Protein AF-A0A1X7MU88-F1 (afdb_monomer)

Sequence (56 aa):
MMLLPFVLIGYLVYVGINRKHSVEHSKPLEIAKVRLAKGELSFEEFEQIKKNILEE

pLDDT: mean 78.29, std 13.39, range [48.28, 90.81]

Solvent-accessible surface area (backbone atoms only — not comparable to full-atom values): 3380 Å² total; per-residue (Å²): 136,78,59,62,64,58,53,51,50,51,50,53,49,52,58,59,57,65,66,58,82,49,68,81,68,34,62,69,51,50,53,46,51,53,34,40,76,70,63,78,40,53,74,66,59,44,52,52,52,50,4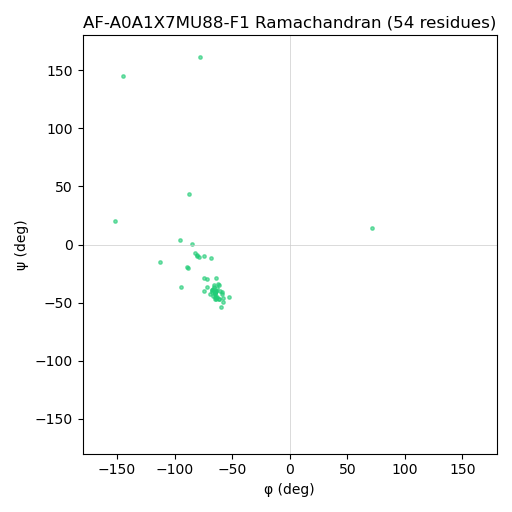8,59,68,72,75,110

Structure (mmCIF, N/CA/C/O backbone):
data_AF-A0A1X7MU88-F1
#
_entry.id   AF-A0A1X7MU88-F1
#
loop_
_atom_site.group_PDB
_atom_site.id
_atom_site.type_symbol
_atom_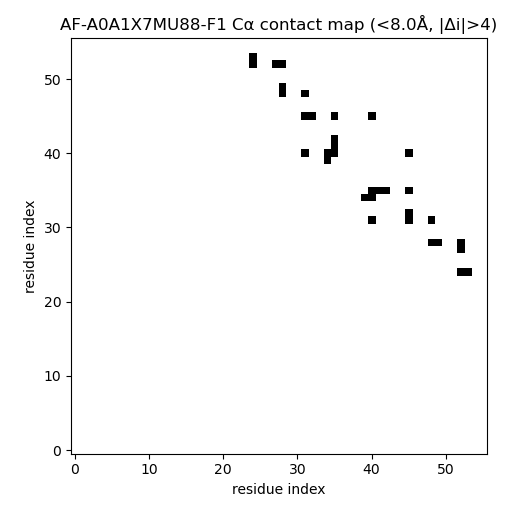site.label_atom_id
_atom_site.label_alt_id
_atom_site.label_comp_id
_atom_site.label_asym_id
_atom_site.label_entity_id
_atom_site.label_seq_id
_atom_site.pdbx_PDB_ins_code
_atom_site.Cartn_x
_atom_site.Cartn_y
_atom_site.Cartn_z
_atom_site.occupancy
_atom_site.B_iso_or_equiv
_atom_site.auth_seq_id
_atom_site.auth_comp_id
_atom_site.auth_asym_id
_atom_site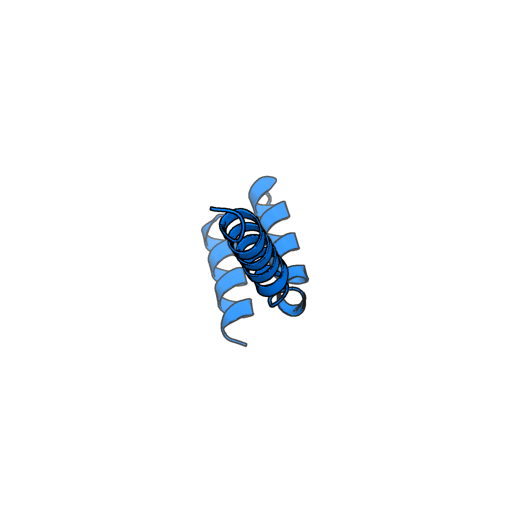.auth_atom_id
_atom_site.pdbx_PDB_model_num
ATOM 1 N N . MET A 1 1 ? 11.801 20.970 -30.150 1.00 68.12 1 MET A N 1
ATOM 2 C CA . MET A 1 1 ? 10.515 20.273 -29.902 1.00 68.12 1 MET A CA 1
ATOM 3 C C . MET A 1 1 ? 10.569 18.747 -30.103 1.00 68.12 1 MET A C 1
ATOM 5 O O . MET A 1 1 ? 9.517 18.139 -30.188 1.00 68.12 1 MET A O 1
ATOM 9 N N . MET A 1 2 ? 11.746 18.094 -30.103 1.00 72.50 2 MET A N 1
ATOM 10 C CA . MET A 1 2 ? 11.843 16.627 -30.287 1.00 72.50 2 MET A CA 1
ATOM 11 C C . MET A 1 2 ? 12.331 15.866 -29.038 1.00 72.50 2 MET A C 1
ATOM 13 O O . MET A 1 2 ? 12.147 14.661 -28.946 1.00 72.50 2 MET A O 1
ATOM 17 N N . LEU A 1 3 ? 12.901 16.568 -28.047 1.00 81.19 3 LEU A N 1
ATOM 18 C CA . LEU A 1 3 ? 13.422 15.976 -26.801 1.00 81.19 3 LEU A CA 1
ATOM 19 C C . LEU A 1 3 ? 12.381 15.867 -25.676 1.00 81.19 3 LEU A C 1
ATOM 21 O O . LEU A 1 3 ? 12.544 15.069 -24.759 1.00 81.19 3 LEU A O 1
ATOM 25 N N . LEU A 1 4 ? 11.292 16.638 -25.762 1.00 84.31 4 LEU A N 1
ATOM 26 C CA . LEU A 1 4 ? 10.207 16.643 -24.779 1.00 84.31 4 LEU A CA 1
ATOM 27 C C . LEU A 1 4 ? 9.624 15.242 -24.482 1.00 84.31 4 LEU A C 1
ATOM 29 O O . LEU A 1 4 ? 9.477 14.924 -23.303 1.00 84.31 4 LEU A O 1
ATOM 33 N N . PRO A 1 5 ? 9.338 14.373 -25.480 1.00 81.88 5 PRO A N 1
ATOM 34 C CA . PRO A 1 5 ? 8.807 13.040 -25.195 1.00 81.88 5 PRO A CA 1
ATOM 35 C C . PRO A 1 5 ? 9.814 12.151 -24.458 1.00 81.88 5 PRO A C 1
ATOM 37 O O . PRO A 1 5 ? 9.418 11.396 -23.579 1.00 81.88 5 PRO A O 1
ATOM 40 N N . PHE A 1 6 ? 11.114 12.275 -24.742 1.00 88.56 6 PHE A N 1
ATOM 41 C CA . PHE A 1 6 ? 12.153 11.486 -24.072 1.00 88.56 6 PHE A CA 1
ATOM 42 C C . PHE A 1 6 ? 12.297 11.859 -22.596 1.00 88.56 6 PHE A C 1
ATOM 44 O O . PHE A 1 6 ? 12.430 10.977 -21.751 1.00 88.56 6 PHE A O 1
ATOM 51 N N . VAL A 1 7 ? 12.202 13.153 -22.274 1.00 89.25 7 VAL A N 1
ATOM 52 C CA . VAL A 1 7 ? 12.195 13.628 -20.882 1.00 89.25 7 VAL A CA 1
ATOM 53 C C . VAL A 1 7 ? 10.946 13.137 -20.152 1.00 89.25 7 VAL A C 1
ATOM 55 O O . VAL A 1 7 ? 11.041 12.687 -19.014 1.00 89.25 7 VAL A O 1
ATOM 58 N N . LEU A 1 8 ? 9.785 13.158 -20.812 1.00 88.62 8 LEU A N 1
ATOM 59 C CA . LEU A 1 8 ? 8.524 12.707 -20.224 1.00 88.62 8 LEU A CA 1
ATOM 60 C C . LEU A 1 8 ? 8.525 11.192 -19.964 1.00 88.62 8 LEU A C 1
ATOM 62 O O . LEU A 1 8 ? 8.114 10.749 -18.895 1.00 88.62 8 LEU A O 1
ATOM 66 N N . ILE A 1 9 ? 9.062 10.401 -20.897 1.00 88.88 9 ILE A N 1
ATOM 67 C CA . ILE A 1 9 ? 9.255 8.953 -20.732 1.00 88.88 9 ILE A CA 1
ATOM 68 C C . ILE A 1 9 ? 10.248 8.675 -19.600 1.00 88.88 9 ILE A C 1
ATOM 70 O O . ILE A 1 9 ? 9.953 7.870 -18.720 1.00 88.88 9 ILE A O 1
ATOM 74 N N . GLY A 1 10 ? 11.388 9.372 -19.574 1.00 87.56 10 GLY A N 1
ATOM 75 C CA . GLY A 1 10 ? 12.372 9.251 -18.498 1.00 87.56 10 GLY A CA 1
ATOM 76 C C . GLY A 1 10 ? 11.783 9.592 -17.129 1.00 87.56 10 GLY A C 1
ATOM 77 O O . GLY A 1 10 ? 12.012 8.865 -16.168 1.00 87.56 10 GLY A O 1
ATOM 78 N N . TYR A 1 11 ? 10.951 10.634 -17.050 1.00 88.62 11 TYR A N 1
ATOM 79 C CA . TYR A 1 11 ? 10.239 11.021 -15.834 1.00 88.62 11 TYR A CA 1
ATOM 80 C C . TYR A 1 11 ? 9.229 9.954 -15.384 1.00 88.62 11 TYR A C 1
ATOM 82 O O . TYR A 1 11 ? 9.207 9.585 -14.210 1.00 88.62 11 TYR A O 1
ATOM 90 N N . LEU A 1 12 ? 8.432 9.402 -16.306 1.00 86.56 12 LEU A N 1
ATOM 91 C CA . LEU A 1 12 ? 7.482 8.327 -15.996 1.00 86.56 12 LEU A CA 1
ATOM 92 C C . LEU A 1 12 ? 8.190 7.043 -15.537 1.00 86.56 12 LEU A C 1
ATOM 94 O O . LEU A 1 12 ? 7.745 6.409 -14.580 1.00 86.56 12 LEU A O 1
ATOM 98 N N . VAL A 1 13 ? 9.311 6.686 -16.170 1.00 84.19 13 VAL A N 1
ATOM 99 C CA . VAL A 1 13 ? 10.147 5.540 -15.778 1.00 84.19 13 VAL A CA 1
ATOM 100 C C . VAL A 1 13 ? 10.788 5.778 -14.411 1.00 84.19 13 VAL A C 1
ATOM 102 O O . VAL A 1 13 ? 10.727 4.898 -13.554 1.00 84.19 13 VAL A O 1
ATOM 105 N N . TYR A 1 14 ? 11.329 6.973 -14.169 1.00 84.31 14 TYR A N 1
ATOM 106 C CA . TYR A 1 14 ? 11.895 7.363 -12.878 1.00 84.31 14 TYR A CA 1
ATOM 107 C C . TYR A 1 14 ? 10.856 7.243 -11.755 1.00 84.31 14 TYR A C 1
ATOM 109 O O . TYR A 1 14 ? 11.102 6.563 -10.760 1.00 84.31 14 TYR A O 1
ATOM 117 N N . VAL A 1 15 ? 9.653 7.801 -11.939 1.00 79.69 15 VAL A N 1
ATOM 118 C CA . VAL A 1 15 ? 8.555 7.697 -10.960 1.00 79.69 15 VAL A CA 1
ATOM 119 C C . VAL A 1 15 ? 8.084 6.248 -10.785 1.00 79.69 15 VAL A C 1
ATOM 121 O O . VAL A 1 15 ? 7.803 5.828 -9.663 1.00 79.69 15 VA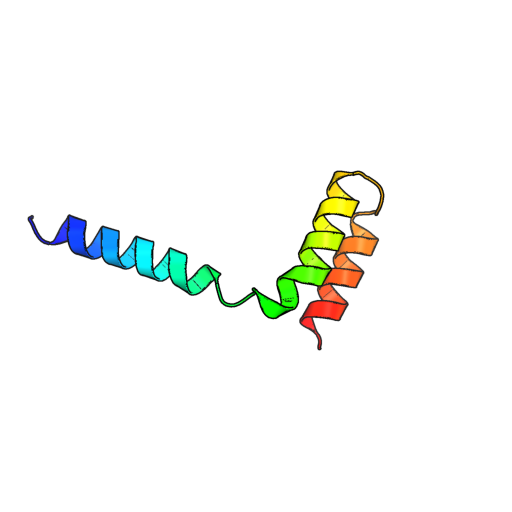L A O 1
ATOM 124 N N . GLY A 1 16 ? 7.999 5.468 -11.865 1.00 74.06 16 GLY A N 1
ATOM 125 C CA . GLY A 1 16 ? 7.553 4.074 -11.822 1.00 74.06 16 GLY A CA 1
ATOM 126 C C . GLY A 1 16 ? 8.525 3.142 -11.094 1.00 74.06 16 GLY A C 1
ATOM 127 O O . GLY A 1 16 ? 8.091 2.280 -10.329 1.00 74.06 16 GLY A O 1
ATOM 128 N N . ILE A 1 17 ? 9.834 3.332 -11.284 1.00 68.44 17 ILE A N 1
ATOM 129 C CA . ILE A 1 17 ? 10.875 2.544 -10.608 1.00 68.44 17 ILE A CA 1
ATOM 130 C C . ILE A 1 17 ? 11.003 2.964 -9.140 1.00 68.44 17 ILE A C 1
ATOM 132 O O . ILE A 1 17 ? 11.095 2.096 -8.273 1.00 68.44 17 ILE A O 1
ATOM 136 N N . ASN A 1 18 ? 10.913 4.262 -8.829 1.00 61.47 18 ASN A N 1
ATOM 137 C CA . ASN A 1 18 ? 11.048 4.755 -7.453 1.00 61.47 18 ASN A CA 1
ATOM 138 C C . ASN A 1 18 ? 9.876 4.351 -6.533 1.00 61.47 18 ASN A C 1
ATOM 140 O O . ASN A 1 18 ? 9.973 4.465 -5.316 1.00 61.47 18 ASN A O 1
ATOM 144 N N . ARG A 1 19 ? 8.776 3.826 -7.092 1.00 57.84 19 ARG A N 1
ATOM 145 C CA . ARG A 1 19 ? 7.676 3.213 -6.323 1.00 57.84 19 ARG A CA 1
ATOM 146 C C . ARG A 1 19 ? 7.969 1.789 -5.845 1.00 57.84 19 ARG A C 1
ATOM 148 O O . ARG A 1 19 ? 7.198 1.266 -5.050 1.00 57.84 19 ARG A O 1
ATOM 155 N N . LYS A 1 20 ? 9.046 1.151 -6.316 1.00 50.62 20 LYS A N 1
ATOM 156 C CA . LYS A 1 20 ? 9.415 -0.219 -5.915 1.00 50.62 20 LYS A CA 1
ATOM 157 C C . LYS A 1 20 ? 10.236 -0.286 -4.622 1.00 50.62 20 LYS A C 1
ATOM 159 O O . LYS A 1 20 ? 10.550 -1.381 -4.172 1.00 50.62 20 LYS A O 1
ATOM 164 N N . HIS A 1 21 ? 10.534 0.850 -3.989 1.00 48.28 21 HIS A N 1
ATOM 165 C CA . HIS A 1 21 ? 11.263 0.915 -2.717 1.00 48.28 21 HIS A CA 1
ATOM 166 C C . HIS A 1 21 ? 10.327 0.803 -1.495 1.00 48.28 21 HIS A C 1
ATOM 168 O O . HIS A 1 21 ? 10.422 1.561 -0.540 1.00 48.28 21 HIS A O 1
ATOM 174 N N . SER A 1 22 ? 9.364 -0.115 -1.551 1.00 51.19 22 SER A N 1
ATOM 175 C CA . SER A 1 22 ? 8.487 -0.468 -0.423 1.00 51.19 22 SER A CA 1
ATOM 176 C C . SER A 1 22 ? 8.006 -1.918 -0.509 1.00 51.19 22 SER A C 1
ATOM 178 O O . SER A 1 22 ? 7.004 -2.278 0.093 1.00 51.19 22 SER A O 1
ATOM 180 N N . VAL A 1 23 ? 8.707 -2.765 -1.271 1.00 51.34 23 VAL A N 1
ATOM 181 C CA . VAL A 1 23 ? 8.299 -4.156 -1.544 1.00 51.34 23 VAL A CA 1
ATOM 182 C C . VAL A 1 23 ? 8.661 -5.117 -0.396 1.00 51.34 23 VAL A C 1
ATOM 184 O O . VAL A 1 23 ? 8.183 -6.246 -0.364 1.00 51.34 23 VAL A O 1
ATOM 187 N N . GLU A 1 24 ? 9.449 -4.677 0.589 1.00 50.09 24 GLU A N 1
ATOM 188 C CA . GLU A 1 24 ? 9.813 -5.518 1.740 1.00 50.09 24 GLU A CA 1
ATOM 189 C C . GLU A 1 24 ? 8.873 -5.309 2.945 1.00 50.09 24 GLU A C 1
ATOM 191 O O . GLU A 1 24 ? 8.418 -6.286 3.535 1.00 50.09 24 GLU A O 1
ATOM 196 N N . HIS A 1 25 ? 8.412 -4.074 3.197 1.00 52.09 25 HIS A N 1
ATOM 197 C CA . HIS A 1 25 ? 7.318 -3.782 4.148 1.00 52.09 25 HIS A CA 1
ATOM 198 C C . HIS A 1 25 ? 5.906 -3.980 3.556 1.00 52.09 25 HIS A C 1
ATOM 200 O O . HIS A 1 25 ? 4.910 -3.896 4.281 1.00 52.09 25 HIS A O 1
ATOM 206 N N . SER A 1 26 ? 5.771 -4.236 2.246 1.00 56.72 26 SER A N 1
ATOM 207 C CA . SER A 1 26 ? 4.452 -4.321 1.605 1.00 56.72 26 SER A CA 1
ATOM 208 C C . SER A 1 26 ? 3.675 -5.574 1.979 1.00 56.72 26 SER A C 1
ATOM 210 O O . SER A 1 26 ? 2.458 -5.495 2.033 1.00 56.72 26 SER A O 1
ATOM 212 N N . LYS A 1 27 ? 4.306 -6.715 2.283 1.00 68.75 27 LYS A N 1
ATOM 213 C CA . LYS A 1 27 ? 3.555 -7.955 2.567 1.00 68.75 27 LYS A CA 1
ATOM 214 C C . LYS A 1 27 ? 2.597 -7.814 3.761 1.00 68.75 27 LYS A C 1
ATOM 216 O O . LYS A 1 27 ? 1.408 -8.085 3.587 1.00 68.75 27 LYS A O 1
ATOM 221 N N . PRO A 1 28 ? 3.047 -7.373 4.951 1.00 78.44 28 PRO A N 1
ATOM 222 C CA . PRO A 1 28 ? 2.150 -7.213 6.095 1.00 78.44 28 PR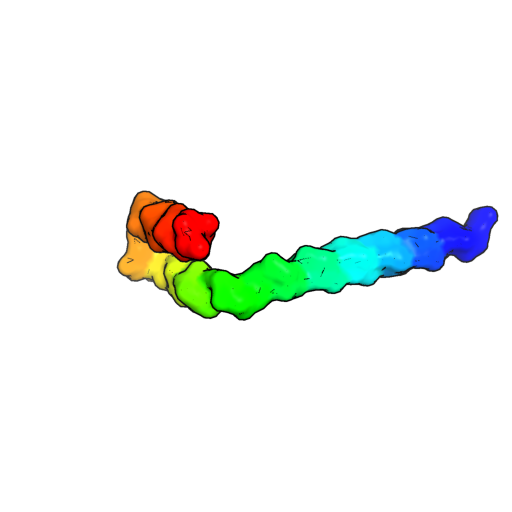O A CA 1
ATOM 223 C C . PRO A 1 28 ? 1.120 -6.093 5.882 1.00 78.44 28 PRO A C 1
ATOM 225 O O . PRO A 1 28 ? -0.054 -6.261 6.220 1.00 78.44 28 PRO A O 1
ATOM 228 N N . LEU A 1 29 ? 1.524 -4.982 5.255 1.00 82.38 29 LEU A N 1
ATOM 229 C CA . LEU A 1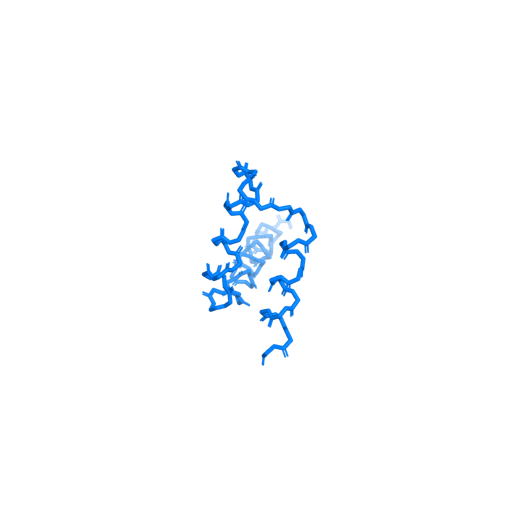 29 ? 0.643 -3.836 5.011 1.00 82.38 29 LEU A CA 1
ATOM 230 C C . LEU A 1 29 ? -0.409 -4.111 3.921 1.00 82.38 29 LEU A C 1
ATOM 232 O O . LEU A 1 29 ? -1.553 -3.679 4.047 1.00 82.38 29 LEU A O 1
ATOM 236 N N . GLU A 1 30 ? -0.063 -4.851 2.867 1.00 82.62 30 GLU A N 1
ATOM 237 C CA . GLU A 1 30 ? -0.999 -5.293 1.827 1.00 82.62 30 GLU A CA 1
ATOM 238 C C . GLU A 1 30 ? -2.036 -6.252 2.401 1.00 82.62 30 GLU A C 1
ATOM 240 O O . GLU A 1 30 ? -3.224 -6.103 2.111 1.00 82.62 30 GLU A O 1
ATOM 245 N N . ILE A 1 31 ? -1.622 -7.183 3.266 1.00 85.44 31 ILE A N 1
ATOM 246 C CA . ILE A 1 31 ? -2.556 -8.074 3.963 1.00 85.44 31 ILE A CA 1
ATOM 247 C C . ILE A 1 31 ? -3.510 -7.252 4.838 1.00 85.44 31 ILE A C 1
ATOM 249 O O . ILE A 1 31 ? -4.724 -7.447 4.758 1.00 85.44 31 ILE A O 1
ATOM 253 N N . ALA A 1 32 ? -2.995 -6.298 5.618 1.00 86.69 32 ALA A N 1
ATOM 254 C CA . ALA A 1 32 ? -3.820 -5.416 6.445 1.00 86.69 32 ALA A CA 1
ATOM 255 C C . ALA A 1 32 ? -4.801 -4.580 5.601 1.00 86.69 32 ALA A C 1
ATOM 257 O O . ALA A 1 32 ? -5.976 -4.463 5.948 1.00 86.69 32 ALA A O 1
ATOM 258 N N . LYS A 1 33 ? -4.360 -4.074 4.443 1.00 86.31 33 LYS A N 1
ATOM 259 C CA . LYS A 1 33 ? -5.198 -3.314 3.504 1.00 86.31 33 LYS A CA 1
ATOM 260 C C . LYS A 1 33 ? -6.321 -4.163 2.905 1.00 86.31 33 LYS A C 1
ATOM 262 O O . LYS A 1 33 ? -7.446 -3.683 2.777 1.00 86.31 33 LYS A O 1
ATOM 267 N N . VAL A 1 34 ? -6.039 -5.419 2.553 1.00 87.94 34 VAL A N 1
ATOM 268 C CA . VAL A 1 34 ? -7.059 -6.357 2.057 1.00 87.94 34 VAL A CA 1
ATOM 269 C C . VAL A 1 34 ? -8.090 -6.662 3.144 1.00 87.94 34 VAL A C 1
ATOM 271 O O . VAL A 1 34 ? -9.283 -6.672 2.853 1.00 87.94 34 VAL A O 1
ATOM 274 N N . ARG A 1 35 ? -7.660 -6.864 4.395 1.00 87.25 35 ARG A N 1
ATOM 275 C CA . ARG A 1 35 ? -8.570 -7.106 5.530 1.00 87.25 35 ARG A CA 1
ATOM 276 C C . ARG A 1 35 ? -9.457 -5.899 5.830 1.00 87.25 35 ARG A C 1
ATOM 278 O O . ARG A 1 35 ? -10.662 -6.064 5.994 1.00 87.25 35 ARG A O 1
ATOM 285 N N . LEU A 1 36 ? -8.889 -4.692 5.793 1.00 89.31 36 LEU A N 1
ATOM 286 C CA . LEU A 1 36 ? -9.642 -3.442 5.913 1.00 89.31 36 LEU A CA 1
ATOM 287 C C . LEU A 1 36 ? -10.711 -3.322 4.814 1.00 89.31 36 LEU A C 1
ATOM 289 O O . LEU A 1 36 ? -11.865 -3.025 5.102 1.00 89.31 36 LEU A O 1
ATOM 293 N N . ALA A 1 37 ? -10.358 -3.613 3.556 1.00 87.88 37 ALA A N 1
ATOM 294 C CA . ALA A 1 37 ? -11.301 -3.567 2.434 1.00 87.88 37 ALA A CA 1
ATOM 295 C C . ALA A 1 37 ? -12.435 -4.602 2.546 1.00 87.88 37 ALA A C 1
ATOM 297 O O . ALA A 1 37 ? -13.532 -4.371 2.043 1.00 87.88 37 ALA A O 1
ATOM 298 N N . LYS A 1 38 ? -12.181 -5.735 3.209 1.00 90.75 38 LYS A N 1
ATOM 299 C CA . LYS A 1 38 ? -13.197 -6.749 3.517 1.00 90.75 38 LYS A CA 1
ATOM 300 C C . LYS A 1 38 ? -14.055 -6.404 4.741 1.00 90.75 38 LYS A C 1
ATOM 302 O O . LYS A 1 38 ? -15.026 -7.108 4.995 1.00 90.75 38 LYS A O 1
ATOM 307 N N . GLY A 1 39 ? -13.701 -5.362 5.498 1.00 88.75 39 GLY A N 1
ATOM 308 C CA . GLY A 1 39 ? -14.335 -5.037 6.778 1.00 88.75 39 GLY A CA 1
ATOM 309 C C . GLY A 1 39 ? -13.981 -6.012 7.907 1.00 88.75 39 GLY A C 1
ATOM 310 O O . GLY A 1 39 ? -14.641 -6.009 8.939 1.00 88.75 39 GLY A O 1
ATOM 311 N N . GLU A 1 40 ? -12.948 -6.841 7.722 1.00 90.81 40 GLU A N 1
ATOM 312 C CA . GLU A 1 40 ? -12.419 -7.753 8.752 1.00 90.81 40 GLU A CA 1
ATOM 313 C C . GLU A 1 40 ? -11.603 -7.005 9.820 1.00 90.81 40 GLU A C 1
ATOM 315 O O . GLU A 1 40 ? -11.197 -7.594 10.817 1.00 90.81 40 GLU A O 1
ATOM 320 N N . LEU A 1 41 ? -11.320 -5.725 9.578 1.00 89.69 41 LEU A N 1
ATOM 321 C CA . LEU A 1 41 ? -10.489 -4.872 10.410 1.00 89.69 41 LEU A CA 1
ATOM 322 C C . LEU A 1 41 ? -11.049 -3.446 10.393 1.00 89.69 41 LEU A C 1
ATOM 324 O O . LEU A 1 41 ? -11.533 -2.986 9.352 1.00 89.69 41 LEU A O 1
ATOM 328 N N . SER A 1 42 ? -10.957 -2.737 11.514 1.00 89.50 42 SER A N 1
ATOM 329 C CA . SER A 1 42 ? -11.296 -1.318 11.582 1.00 89.50 42 SER A CA 1
ATOM 330 C C . SER A 1 42 ? -10.175 -0.444 11.005 1.00 89.50 42 SER A C 1
ATOM 332 O O . SER A 1 42 ? -9.017 -0.852 10.879 1.00 89.50 42 SER A O 1
ATOM 334 N N . PHE A 1 43 ? -10.507 0.801 10.662 1.00 87.56 43 PHE A N 1
ATOM 335 C CA . PHE A 1 43 ? -9.511 1.769 10.202 1.00 87.56 43 PHE A CA 1
ATOM 336 C C . PHE A 1 43 ? -8.447 2.074 11.274 1.00 87.56 43 PHE A C 1
ATOM 338 O O . PHE A 1 43 ? -7.279 2.272 10.946 1.00 87.56 43 PHE A O 1
ATOM 345 N N . GLU A 1 44 ? -8.828 2.064 12.553 1.00 89.44 44 GLU A N 1
ATOM 346 C CA . GLU A 1 44 ? -7.919 2.328 13.676 1.00 89.44 44 GLU A CA 1
ATOM 347 C C . GLU A 1 44 ? -6.905 1.196 13.857 1.00 89.44 44 GLU A C 1
ATOM 349 O O . GLU A 1 44 ? -5.711 1.447 14.023 1.00 89.44 44 GLU A O 1
ATOM 354 N N . GLU A 1 45 ? -7.361 -0.052 13.754 1.00 86.12 45 GLU A N 1
ATOM 355 C CA . GLU A 1 45 ? -6.498 -1.235 13.797 1.00 86.12 45 GLU A CA 1
ATOM 356 C C . GLU A 1 45 ? -5.519 -1.247 12.611 1.00 86.12 45 GLU A C 1
ATOM 358 O O . GLU A 1 45 ? -4.348 -1.599 12.766 1.00 86.12 45 GLU A O 1
ATOM 363 N N . PHE A 1 46 ? -5.961 -0.806 11.427 1.00 89.00 46 PHE A N 1
ATOM 364 C CA . PHE A 1 46 ? -5.091 -0.687 10.256 1.00 89.00 46 PHE A CA 1
ATOM 365 C C . PHE A 1 46 ? -3.982 0.345 10.481 1.00 89.00 46 PHE A C 1
ATOM 367 O O . PHE A 1 46 ? -2.820 0.075 10.170 1.00 89.00 46 PHE A O 1
ATOM 374 N N . GLU A 1 47 ? -4.317 1.513 11.034 1.00 86.69 47 GLU A N 1
ATOM 375 C CA . GLU A 1 47 ? -3.331 2.560 11.319 1.00 86.69 47 GLU A CA 1
ATOM 376 C C . GLU A 1 47 ? -2.325 2.126 12.394 1.00 86.69 47 GLU A C 1
ATOM 378 O O . GLU A 1 47 ? -1.137 2.418 12.254 1.00 86.69 47 GLU A O 1
ATOM 383 N N . GLN A 1 48 ? -2.741 1.362 13.411 1.00 88.19 48 GLN A N 1
ATOM 384 C CA . GLN A 1 48 ? -1.811 0.787 14.393 1.00 88.19 48 GLN A CA 1
ATOM 385 C C . GLN A 1 48 ? -0.827 -0.197 13.750 1.00 88.19 48 GLN A C 1
ATOM 387 O O . GLN A 1 48 ? 0.377 -0.117 13.994 1.00 88.19 48 GLN A O 1
ATOM 392 N N . ILE A 1 49 ? -1.323 -1.093 12.893 1.00 85.75 49 ILE A N 1
ATOM 393 C CA . ILE A 1 49 ? -0.487 -2.053 12.161 1.00 85.75 49 ILE A CA 1
ATOM 394 C C . ILE A 1 49 ? 0.499 -1.311 11.255 1.00 85.75 49 ILE A C 1
ATOM 396 O O . ILE A 1 49 ? 1.694 -1.595 11.269 1.00 85.75 49 ILE A O 1
ATOM 400 N N . LYS A 1 50 ? 0.016 -0.319 10.506 1.00 84.19 50 LYS A N 1
ATOM 401 C CA . LYS A 1 50 ? 0.839 0.525 9.637 1.00 84.19 50 LYS A CA 1
ATOM 402 C C . LYS A 1 50 ? 1.923 1.264 10.419 1.00 84.19 50 LYS A C 1
ATOM 404 O O . LYS A 1 50 ? 3.050 1.322 9.941 1.00 84.19 50 LYS A O 1
ATOM 409 N N . LYS A 1 51 ? 1.598 1.805 11.597 1.00 86.00 51 LYS A N 1
ATOM 410 C CA . LYS A 1 51 ? 2.559 2.499 12.462 1.00 86.00 51 LYS A CA 1
ATOM 411 C C . LYS A 1 51 ? 3.637 1.547 12.983 1.00 86.00 51 LYS A C 1
ATOM 413 O O . LYS A 1 51 ? 4.811 1.849 12.829 1.00 86.00 51 LYS A O 1
ATOM 418 N N . ASN A 1 52 ? 3.249 0.375 13.487 1.00 83.81 52 ASN A N 1
ATOM 419 C CA . ASN A 1 52 ? 4.197 -0.637 13.962 1.00 83.81 52 ASN A CA 1
ATOM 420 C C . ASN A 1 52 ? 5.127 -1.152 12.855 1.00 83.81 52 ASN A C 1
ATOM 422 O O . ASN A 1 52 ? 6.284 -1.428 13.123 1.00 83.81 52 ASN A O 1
ATOM 426 N N . ILE A 1 53 ? 4.638 -1.268 11.616 1.00 80.88 53 ILE A N 1
ATOM 427 C CA . ILE A 1 53 ? 5.457 -1.707 10.474 1.00 80.88 53 ILE A CA 1
ATOM 428 C C . ILE A 1 53 ? 6.416 -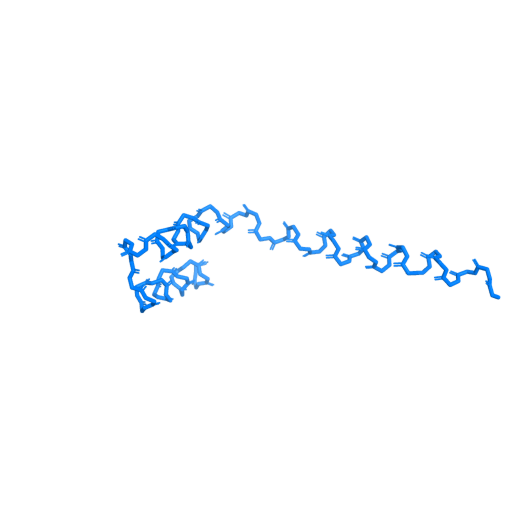0.602 10.000 1.00 80.88 53 ILE A C 1
ATOM 430 O O . ILE A 1 53 ? 7.441 -0.927 9.416 1.00 80.88 53 ILE A O 1
ATOM 434 N N . LEU A 1 54 ? 6.075 0.681 10.175 1.00 72.31 54 LEU A N 1
ATOM 435 C CA . LEU A 1 54 ? 6.909 1.811 9.737 1.00 72.31 54 LEU A CA 1
ATOM 436 C C . LEU A 1 54 ? 7.937 2.273 10.782 1.00 72.31 54 LEU A C 1
ATOM 438 O O . LEU A 1 54 ? 8.852 3.006 10.417 1.00 72.31 54 LEU A O 1
ATOM 442 N N . GLU A 1 55 ? 7.738 1.940 12.059 1.00 66.88 55 GLU A N 1
ATOM 443 C CA . GLU A 1 55 ? 8.616 2.333 13.175 1.00 66.88 55 GLU A CA 1
ATOM 444 C C . GLU A 1 55 ? 9.666 1.257 13.545 1.00 66.8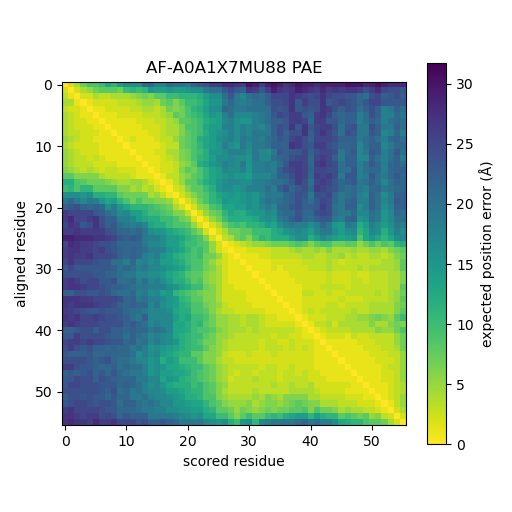8 55 GLU A C 1
ATOM 446 O O . GLU A 1 55 ? 10.416 1.462 14.499 1.00 66.88 55 GLU A O 1
ATOM 451 N N . GLU A 1 56 ? 9.742 0.148 12.796 1.00 48.28 56 GLU A N 1
ATOM 452 C CA . GLU A 1 56 ? 10.801 -0.883 12.864 1.00 48.28 56 GLU A CA 1
ATOM 453 C C . GLU A 1 56 ? 11.871 -0.643 11.786 1.00 48.28 56 GLU A C 1
ATOM 455 O O . GLU A 1 56 ? 13.076 -0.691 12.130 1.00 48.28 56 GLU A O 1
#

Secondary structure (DSSP, 8-state):
--SHHHHHHHHHHHHHHHTTTTTTTHHHHHHHHHHHHTTSS-HHHHHHHHHHHH--

Mean predicted aligned error: 12.32 Å

Foldseek 3Di:
DPCVVVVVVVVVVVVVVVVCVCVVLCPQLVVLVVCVVVVVDDPVRSVVSVVVSVVD

Nearest PDB structures (foldseek):
  5j2l-assembly1_B 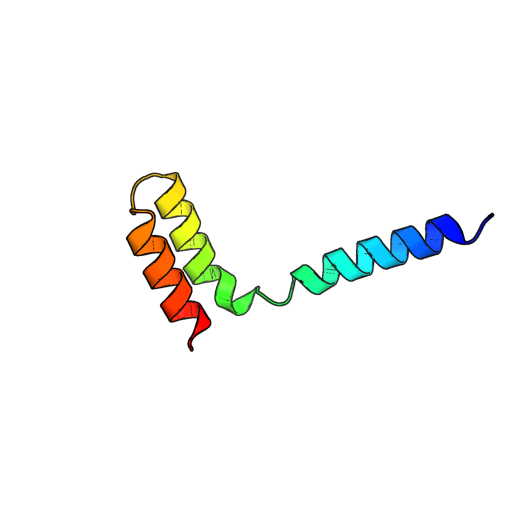 TM=5.547E-01  e=4.801E+00  synthetic construct
  2cr7-assembly1_A  TM=6.625E-01  e=6.329E+00  Mus musculus
  6o35-assembly1_A  TM=5.340E-01  e=6.781E+00  synthetic construct

Radius of gyration: 17.27 Å; Cα contacts (8 Å, |Δi|>4): 17; chains: 1; bounding box: 28×28×45 Å

Organism: NCBI:txid1073423